Protein AF-A0A2X1PPK6-F1 (afdb_monomer_lite)

Foldseek 3Di:
DPDDPDDPVPCLVVAEDEAEDADPVVLVVVVVVCVVVFPWDVVFWDQCQVVPDPLRQGWTWTWTQDPPRRIHIYTYYYPLNVLCVVQRVVSVVVVCVVPPPPPPVVVVVVVVVVVVVVVVD

pLDDT: mean 78.46, std 2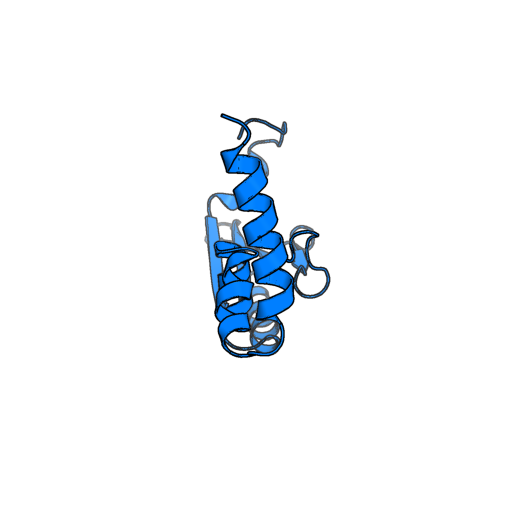0.63, range [40.03, 98.69]

Secondary structure (DSSP, 8-state):
--S----GGG-GGGSEEEEEESSHHHHHHHHHHHHHHS-EEEEEEEETTTS--TT----EEEEEE-TTS-EEEEEEEEHHHHHHHHHTHHHHHHHHTT-TTSHHHHHHHHHHHHHHHHH--

Sequence (121 aa):
MQKKHLEFSGLYDVRAVRIIVQKLQDCYTALGIVHTQFKHLPKEFDDYVANPKPNGYQSIHTVVLGKGDKPIEVQIRTQQMHDDAELGMAAHWKYKEGNTGSMSAYEEKIAWLRKFVSLAR

Organism: Haemophilus influenzae (NCBI:txid727)

Str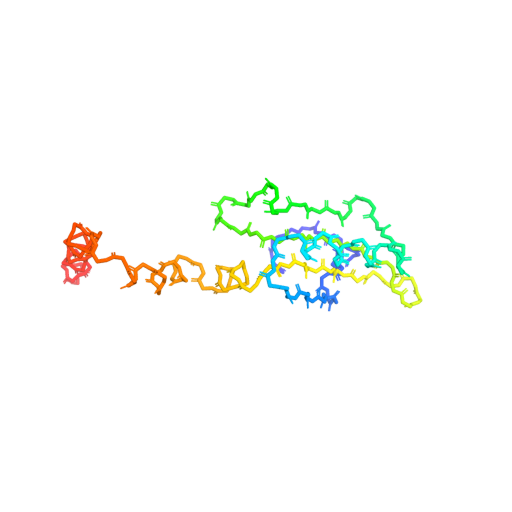ucture (mmCIF, N/CA/C/O backbone):
data_AF-A0A2X1PPK6-F1
#
_entry.id   AF-A0A2X1PPK6-F1
#
loop_
_atom_site.group_PDB
_atom_site.id
_atom_site.type_symbol
_atom_site.label_atom_id
_atom_site.label_alt_id
_atom_site.label_comp_id
_atom_site.label_asym_id
_atom_site.label_entity_id
_atom_site.label_seq_id
_atom_site.pdbx_PDB_ins_code
_atom_site.Cartn_x
_atom_site.Cartn_y
_atom_site.Cartn_z
_atom_site.occupancy
_atom_site.B_iso_or_equiv
_atom_site.auth_seq_id
_atom_site.auth_comp_id
_atom_site.auth_asym_id
_atom_site.auth_atom_id
_atom_site.pdbx_PDB_model_num
ATOM 1 N N . MET A 1 1 ? 0.604 19.863 -7.007 1.00 50.25 1 MET A N 1
ATOM 2 C CA . MET A 1 1 ? 1.076 20.528 -8.244 1.00 50.25 1 MET A CA 1
ATOM 3 C C . MET A 1 1 ? 1.718 21.913 -8.037 1.00 50.25 1 MET A C 1
ATOM 5 O O . MET A 1 1 ? 2.298 22.404 -8.987 1.00 50.25 1 MET A O 1
ATOM 9 N N . GLN A 1 2 ? 1.713 22.543 -6.845 1.00 43.47 2 GLN A N 1
ATOM 10 C CA . GLN A 1 2 ? 2.417 23.837 -6.647 1.00 43.47 2 GLN A CA 1
ATOM 11 C C . GLN A 1 2 ? 3.349 23.927 -5.426 1.00 43.47 2 GLN A C 1
ATOM 13 O O . GLN A 1 2 ? 3.855 24.997 -5.108 1.00 43.47 2 GLN A O 1
ATOM 18 N N . LYS A 1 3 ? 3.648 22.812 -4.754 1.00 41.44 3 LYS A N 1
ATOM 19 C CA . LYS A 1 3 ? 4.688 22.775 -3.716 1.00 41.44 3 LYS A CA 1
ATOM 20 C C . LYS A 1 3 ? 5.434 21.457 -3.774 1.00 41.44 3 LYS A C 1
ATOM 22 O O . LYS A 1 3 ? 4.989 20.480 -3.180 1.00 41.44 3 LYS A O 1
ATOM 27 N N . LYS A 1 4 ? 6.521 21.474 -4.541 1.00 40.03 4 LYS A N 1
ATOM 28 C CA . LYS A 1 4 ? 7.761 20.689 -4.441 1.00 40.03 4 LYS A CA 1
ATOM 29 C C . LYS A 1 4 ? 8.349 20.639 -5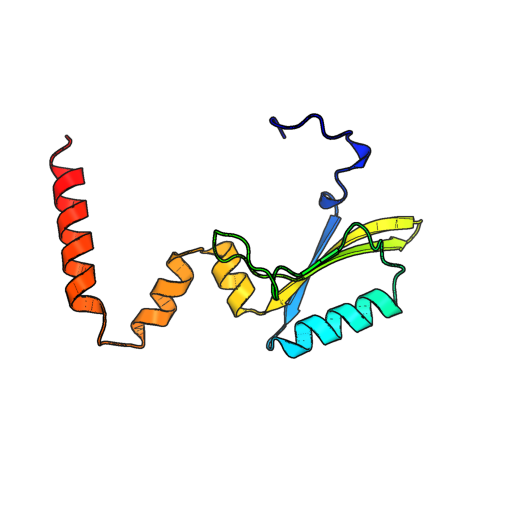.849 1.00 40.03 4 LYS A C 1
ATOM 31 O O . LYS A 1 4 ? 7.666 20.215 -6.775 1.00 40.03 4 LYS A O 1
ATOM 36 N N . HIS A 1 5 ? 9.583 21.114 -6.000 1.00 41.03 5 HIS A N 1
ATOM 37 C CA . HIS A 1 5 ? 10.442 20.801 -7.143 1.00 41.03 5 HIS A CA 1
ATOM 38 C C . HIS A 1 5 ? 10.741 19.293 -7.111 1.00 41.03 5 HIS A C 1
ATOM 40 O O . HIS A 1 5 ? 11.820 18.866 -6.718 1.00 41.03 5 HIS A O 1
ATOM 46 N N . LEU A 1 6 ? 9.730 18.479 -7.399 1.00 47.28 6 LEU A N 1
ATOM 47 C CA . LEU A 1 6 ? 9.909 17.083 -7.743 1.00 47.28 6 LEU A CA 1
ATOM 48 C C . LEU A 1 6 ? 10.064 17.081 -9.256 1.00 47.28 6 LEU A C 1
ATOM 50 O O . LEU A 1 6 ? 9.146 17.489 -9.970 1.00 47.28 6 LEU A O 1
ATOM 54 N N . GLU A 1 7 ? 11.256 16.701 -9.713 1.00 42.94 7 GLU A N 1
ATOM 55 C CA . GLU A 1 7 ? 11.524 16.332 -11.099 1.00 42.94 7 GLU A CA 1
ATOM 56 C C . GLU A 1 7 ? 10.317 15.548 -11.634 1.00 42.94 7 GLU A C 1
ATOM 58 O O . GLU A 1 7 ? 9.850 14.597 -11.002 1.00 42.94 7 GLU A O 1
ATOM 63 N N . PHE A 1 8 ? 9.774 15.970 -12.775 1.00 47.06 8 PHE A N 1
ATOM 64 C CA . PHE A 1 8 ? 8.546 15.414 -13.360 1.00 47.06 8 PHE A CA 1
ATOM 65 C C . PHE A 1 8 ? 8.645 13.891 -13.611 1.00 47.06 8 PHE A C 1
ATOM 67 O O . PHE A 1 8 ? 7.632 13.216 -13.781 1.00 47.06 8 PHE A O 1
ATOM 74 N N . SER A 1 9 ? 9.863 13.339 -13.578 1.00 48.91 9 SER A N 1
ATOM 75 C CA . SER A 1 9 ? 10.183 11.911 -13.620 1.00 48.91 9 SER A CA 1
ATOM 76 C C . SER A 1 9 ? 9.783 11.117 -12.368 1.00 48.91 9 SER A C 1
ATOM 78 O O . SER A 1 9 ? 9.828 9.893 -12.414 1.00 48.91 9 SER A O 1
ATOM 80 N N . GLY A 1 10 ? 9.412 11.775 -11.263 1.00 48.78 10 GLY A N 1
ATOM 81 C CA . GLY A 1 10 ? 8.985 11.143 -10.005 1.00 48.78 10 GLY A CA 1
ATOM 82 C C . GLY A 1 10 ? 7.468 11.054 -9.807 1.00 48.78 10 GLY A C 1
ATOM 83 O O . GLY A 1 10 ? 7.017 10.588 -8.767 1.00 48.78 10 GLY A O 1
ATOM 84 N N . LEU A 1 11 ? 6.662 11.507 -10.773 1.00 53.16 11 LEU A N 1
ATOM 85 C CA . LEU A 1 11 ? 5.203 11.353 -10.752 1.00 53.16 11 LEU A CA 1
ATOM 86 C C . LEU A 1 11 ? 4.815 10.011 -11.386 1.00 53.16 11 LEU A C 1
ATOM 88 O O . LEU A 1 11 ? 4.276 9.951 -12.492 1.00 53.16 11 LEU A O 1
ATOM 92 N N . TYR A 1 12 ? 5.101 8.916 -10.682 1.00 52.12 12 TYR A N 1
ATOM 93 C CA . TYR A 1 12 ? 4.560 7.598 -11.031 1.00 52.12 12 TYR A CA 1
ATOM 94 C C . TYR A 1 12 ? 3.024 7.540 -10.852 1.00 52.12 12 TYR A C 1
ATOM 96 O O . TYR A 1 12 ? 2.349 6.774 -11.540 1.00 52.12 12 TYR A O 1
ATOM 104 N N . ASP A 1 13 ? 2.464 8.444 -10.040 1.00 52.19 13 ASP A N 1
ATOM 105 C CA . ASP A 1 13 ? 1.044 8.543 -9.654 1.00 52.19 13 ASP A CA 1
ATOM 106 C C . ASP A 1 13 ? 0.054 8.827 -10.795 1.00 52.19 13 ASP A C 1
ATOM 108 O O . ASP A 1 13 ? -1.159 8.817 -10.584 1.00 52.19 13 ASP A O 1
ATOM 112 N N . VAL A 1 14 ? 0.507 9.075 -12.031 1.00 61.03 14 VAL A N 1
ATOM 113 C CA . VAL A 1 14 ? -0.428 9.216 -13.168 1.00 61.03 14 VAL A CA 1
ATOM 114 C C . VAL A 1 14 ? -1.155 7.887 -13.438 1.00 61.03 14 VAL A C 1
ATOM 116 O O . VAL A 1 14 ? -2.209 7.873 -14.078 1.00 61.03 14 VAL A O 1
ATOM 119 N N . ARG A 1 15 ? -0.614 6.756 -12.955 1.00 74.25 15 ARG A N 1
ATOM 120 C CA . ARG A 1 15 ? -1.207 5.420 -13.101 1.00 74.25 15 ARG A CA 1
ATOM 121 C C . ARG A 1 15 ? -1.137 4.641 -11.789 1.00 74.25 15 ARG A C 1
ATOM 123 O O . ARG A 1 15 ? -0.168 3.927 -11.541 1.00 74.25 15 ARG A O 1
ATOM 130 N N . ALA A 1 16 ? -2.210 4.735 -11.010 1.00 87.38 16 ALA A N 1
ATOM 131 C CA . ALA A 1 16 ? -2.416 3.927 -9.817 1.00 87.38 16 ALA A CA 1
ATOM 132 C C . ALA A 1 16 ? -3.549 2.911 -10.021 1.00 87.38 16 ALA A C 1
ATOM 134 O O . ALA A 1 16 ? -4.590 3.220 -10.607 1.00 87.38 16 ALA A O 1
ATOM 135 N N . VAL A 1 17 ? -3.356 1.700 -9.506 1.00 94.00 17 VAL A N 1
ATOM 136 C CA . VAL A 1 17 ? -4.379 0.657 -9.395 1.00 94.00 17 VAL A CA 1
ATOM 137 C C . VAL A 1 17 ? -4.669 0.428 -7.920 1.00 94.00 17 VAL A C 1
ATOM 139 O O . VAL A 1 17 ? -3.756 0.324 -7.104 1.00 94.00 17 VAL A O 1
ATOM 142 N N . ARG A 1 18 ? -5.950 0.321 -7.570 1.00 97.38 18 ARG A N 1
ATOM 143 C CA . ARG A 1 18 ? -6.379 0.048 -6.200 1.00 97.38 18 ARG A CA 1
ATOM 144 C C . ARG A 1 18 ? -7.006 -1.331 -6.095 1.00 97.38 18 ARG A C 1
ATOM 146 O O . ARG A 1 18 ? -7.936 -1.645 -6.830 1.00 97.38 18 ARG A O 1
ATOM 153 N N . ILE A 1 19 ? -6.521 -2.115 -5.143 1.00 98.31 19 ILE A N 1
ATOM 154 C CA . ILE A 1 19 ? -7.042 -3.429 -4.785 1.00 98.31 19 ILE A CA 1
ATOM 155 C C . ILE A 1 19 ? -7.730 -3.292 -3.427 1.00 98.31 19 ILE A C 1
ATOM 157 O O . ILE A 1 19 ? -7.088 -2.965 -2.427 1.00 98.31 19 ILE A O 1
ATOM 161 N N . ILE A 1 20 ? -9.042 -3.522 -3.403 1.00 98.12 20 ILE A N 1
ATOM 162 C CA . ILE A 1 20 ? -9.834 -3.538 -2.172 1.00 98.12 20 ILE A CA 1
ATOM 163 C C . ILE A 1 20 ? -10.147 -4.985 -1.819 1.00 98.12 20 ILE A C 1
ATOM 165 O O . ILE A 1 20 ? -10.680 -5.730 -2.640 1.00 98.12 20 ILE A O 1
ATOM 169 N N . VAL A 1 21 ? -9.807 -5.373 -0.595 1.00 98.50 21 VAL A N 1
ATOM 170 C CA . VAL A 1 21 ? -10.022 -6.724 -0.068 1.00 98.50 21 VAL A CA 1
ATOM 171 C C . VAL A 1 21 ? -10.875 -6.693 1.198 1.00 98.50 21 VAL A C 1
ATOM 173 O O . VAL A 1 21 ? -11.163 -5.630 1.748 1.00 98.50 21 VAL A O 1
ATOM 176 N N . GLN A 1 22 ? -11.289 -7.863 1.680 1.00 96.94 22 GLN A N 1
ATOM 177 C CA . GLN A 1 22 ? -12.145 -7.945 2.863 1.00 96.94 22 GLN A CA 1
ATOM 178 C C . GLN A 1 22 ? -11.345 -7.993 4.165 1.00 96.94 22 GLN A C 1
ATOM 180 O O . GLN A 1 22 ? -11.698 -7.315 5.129 1.00 96.94 22 GLN A O 1
ATOM 185 N N . LYS A 1 23 ? -10.260 -8.776 4.212 1.00 97.69 23 LYS A N 1
ATOM 186 C CA . LYS A 1 23 ? -9.478 -8.985 5.436 1.00 97.69 23 LYS A CA 1
ATOM 187 C C . LYS A 1 23 ? -8.057 -8.463 5.295 1.00 97.69 23 LYS A C 1
ATOM 189 O O . LYS A 1 23 ? -7.481 -8.452 4.216 1.00 97.69 23 LYS A O 1
ATOM 194 N N . LEU A 1 24 ? -7.461 -8.123 6.434 1.00 97.81 24 LEU A N 1
ATOM 195 C CA . LEU A 1 24 ? -6.075 -7.668 6.534 1.00 97.81 24 LEU A CA 1
ATOM 196 C C . LEU A 1 24 ? -5.072 -8.647 5.893 1.00 97.81 24 LEU A C 1
ATOM 198 O O . LEU A 1 24 ? -4.208 -8.244 5.124 1.00 97.81 24 LEU A O 1
ATOM 202 N N . GLN A 1 25 ? -5.212 -9.942 6.174 1.00 98.38 25 GLN A N 1
ATOM 203 C CA . GLN A 1 25 ? -4.369 -10.998 5.595 1.00 98.38 25 GLN A CA 1
ATOM 204 C C . GLN A 1 25 ? -4.443 -11.056 4.057 1.00 98.38 25 GLN A C 1
ATOM 206 O O . GLN A 1 25 ? -3.454 -11.375 3.391 1.00 98.38 25 GLN A O 1
ATOM 211 N N . ASP A 1 26 ? -5.586 -10.681 3.479 1.00 98.62 26 ASP A N 1
ATOM 212 C CA . ASP A 1 26 ? -5.775 -10.665 2.030 1.00 98.62 26 ASP A CA 1
ATOM 213 C C . ASP A 1 26 ? -4.998 -9.499 1.394 1.00 98.62 26 ASP A C 1
ATOM 215 O O . ASP A 1 26 ? -4.592 -9.606 0.238 1.00 98.62 26 ASP A O 1
ATOM 219 N N . CYS A 1 27 ? -4.706 -8.421 2.142 1.00 98.69 27 CYS A N 1
ATOM 220 C CA . CYS A 1 27 ? -3.860 -7.324 1.659 1.00 98.69 27 CYS A CA 1
ATOM 221 C C . CYS A 1 27 ? -2.444 -7.828 1.356 1.00 98.69 27 CYS A C 1
ATOM 223 O O . CYS A 1 27 ? -1.898 -7.575 0.283 1.00 98.69 27 CYS A O 1
ATOM 225 N N . TYR A 1 28 ? -1.864 -8.588 2.286 1.00 98.62 28 TYR A N 1
ATOM 226 C CA . TYR A 1 28 ? -0.525 -9.158 2.132 1.00 98.62 28 TYR A CA 1
ATOM 227 C C . TYR A 1 28 ? -0.500 -10.310 1.120 1.00 98.62 28 TYR A C 1
ATOM 229 O O . TYR A 1 28 ? 0.477 -10.472 0.391 1.00 98.62 28 TYR A O 1
ATOM 237 N N . THR A 1 29 ? -1.596 -11.064 1.005 1.00 98.62 29 THR A N 1
ATOM 238 C CA . THR A 1 29 ? -1.751 -12.075 -0.052 1.00 98.62 29 THR A CA 1
ATOM 239 C C . THR A 1 29 ? -1.757 -11.422 -1.437 1.00 98.62 29 THR A C 1
ATOM 241 O O . THR A 1 29 ? -1.017 -11.844 -2.324 1.00 98.62 29 THR A O 1
ATOM 244 N N . ALA A 1 30 ? -2.536 -10.351 -1.620 1.00 98.56 30 ALA A N 1
ATOM 245 C CA . ALA A 1 30 ? -2.562 -9.589 -2.865 1.00 98.56 30 ALA A CA 1
ATOM 246 C C . ALA A 1 30 ? -1.194 -8.965 -3.182 1.00 98.56 30 ALA A C 1
ATOM 248 O O . ALA A 1 30 ? -0.752 -9.044 -4.327 1.00 98.56 30 ALA A O 1
ATOM 249 N N . LEU A 1 31 ? -0.493 -8.420 -2.180 1.00 98.50 31 LEU A N 1
ATOM 250 C CA . LEU A 1 31 ? 0.881 -7.929 -2.333 1.00 98.50 31 LEU A CA 1
ATOM 251 C C . LEU A 1 31 ? 1.809 -9.022 -2.883 1.00 98.50 31 LEU A C 1
ATOM 253 O O . LEU A 1 31 ? 2.507 -8.793 -3.870 1.00 98.50 31 LEU A O 1
ATOM 257 N N . GLY A 1 32 ? 1.775 -10.221 -2.290 1.00 98.31 32 GLY A N 1
ATOM 258 C CA . GLY A 1 32 ? 2.575 -11.359 -2.744 1.00 98.31 32 GLY A CA 1
ATOM 259 C C . GLY A 1 32 ? 2.272 -11.754 -4.191 1.00 98.31 32 GLY A C 1
ATOM 260 O O . GLY A 1 32 ? 3.194 -11.966 -4.979 1.00 98.31 32 GLY A O 1
ATOM 261 N N . ILE A 1 33 ? 0.992 -11.782 -4.578 1.00 98.38 33 ILE A N 1
ATOM 262 C CA . ILE A 1 33 ? 0.576 -12.060 -5.963 1.00 98.38 33 ILE A CA 1
ATOM 263 C C . ILE A 1 33 ? 1.128 -10.994 -6.918 1.00 98.38 33 ILE A C 1
ATOM 265 O O . ILE A 1 33 ? 1.722 -11.337 -7.941 1.00 98.38 33 ILE A O 1
ATOM 269 N N . VAL A 1 34 ? 0.979 -9.711 -6.577 1.00 97.62 34 VAL A N 1
ATOM 270 C CA . VAL A 1 34 ? 1.466 -8.587 -7.391 1.00 97.62 34 VAL A CA 1
ATOM 271 C C . VAL A 1 34 ? 2.983 -8.664 -7.580 1.00 97.62 34 VAL A C 1
ATOM 273 O O . VAL A 1 34 ? 3.458 -8.582 -8.710 1.00 97.62 34 VAL A O 1
ATOM 276 N N . HIS A 1 35 ? 3.745 -8.887 -6.507 1.00 97.50 35 HIS A N 1
ATOM 277 C CA . HIS A 1 35 ? 5.211 -8.984 -6.560 1.00 97.50 35 HIS A CA 1
ATOM 278 C C . HIS A 1 35 ? 5.724 -10.253 -7.250 1.00 97.50 35 HIS A C 1
ATOM 280 O O . HIS A 1 35 ? 6.856 -10.269 -7.725 1.00 97.50 35 HIS A O 1
ATOM 286 N N . THR A 1 36 ? 4.905 -11.305 -7.330 1.00 97.69 36 THR A N 1
ATOM 287 C CA . THR A 1 36 ? 5.231 -12.522 -8.093 1.00 97.69 36 THR A CA 1
ATOM 288 C C . THR A 1 36 ? 5.048 -12.303 -9.595 1.00 97.69 36 THR A C 1
ATOM 290 O O . THR A 1 36 ? 5.820 -12.821 -10.398 1.00 97.69 36 THR A O 1
ATOM 293 N N . GLN A 1 37 ? 4.025 -11.541 -9.990 1.00 96.00 37 GLN A N 1
ATOM 294 C CA . GLN A 1 37 ? 3.711 -11.295 -11.400 1.00 96.00 37 GLN A CA 1
ATOM 295 C C . GLN A 1 37 ? 4.520 -10.147 -12.007 1.00 96.00 37 GLN A C 1
ATOM 297 O O . GLN A 1 37 ? 4.808 -10.163 -13.204 1.00 96.00 37 GLN A O 1
ATOM 302 N N . PHE A 1 38 ? 4.887 -9.154 -11.196 1.00 95.44 38 PHE A N 1
ATOM 303 C CA . PHE A 1 38 ? 5.566 -7.950 -11.652 1.00 95.44 38 PHE A CA 1
ATOM 304 C C . PHE A 1 38 ? 6.797 -7.661 -10.802 1.00 95.44 38 PHE A C 1
ATOM 306 O O . PHE A 1 38 ? 6.778 -7.764 -9.576 1.00 95.44 38 PHE A O 1
ATOM 313 N N . LYS A 1 39 ? 7.871 -7.217 -11.458 1.00 95.50 39 LYS A N 1
ATOM 314 C CA . LYS A 1 39 ? 9.072 -6.750 -10.766 1.00 95.50 39 LYS A CA 1
ATOM 315 C C . LYS A 1 39 ? 8.742 -5.471 -9.993 1.00 95.50 39 LYS A C 1
ATOM 317 O O . LYS A 1 39 ? 8.425 -4.450 -10.604 1.00 95.50 39 LYS A O 1
ATOM 322 N N . HIS A 1 40 ? 8.833 -5.524 -8.668 1.00 95.12 40 HIS A N 1
ATOM 323 C CA . HIS A 1 40 ? 8.632 -4.358 -7.810 1.00 95.12 40 HIS A CA 1
ATOM 324 C C . HIS A 1 40 ? 9.901 -3.503 -7.699 1.00 95.12 40 HIS A C 1
ATOM 326 O O . HIS A 1 40 ? 11.017 -3.981 -7.927 1.00 95.12 40 HIS A O 1
ATOM 332 N N . LEU A 1 41 ? 9.722 -2.231 -7.346 1.00 93.81 41 LEU A N 1
ATOM 333 C CA . LEU A 1 41 ? 10.797 -1.297 -7.027 1.00 93.81 41 LEU A CA 1
ATOM 334 C C . LEU A 1 41 ? 10.931 -1.198 -5.496 1.00 93.81 41 LEU A C 1
ATOM 336 O O . LEU A 1 41 ? 10.090 -0.565 -4.867 1.00 93.81 41 LEU A O 1
ATOM 340 N N . PRO A 1 42 ? 11.974 -1.780 -4.865 1.00 89.69 42 PRO A N 1
ATOM 341 C CA . PRO A 1 42 ? 12.060 -1.862 -3.400 1.00 89.69 42 PRO A CA 1
ATOM 342 C C . PRO A 1 42 ? 12.075 -0.513 -2.672 1.00 89.69 42 PRO A C 1
ATOM 344 O O . PRO A 1 42 ? 11.662 -0.432 -1.523 1.00 89.69 42 PRO A O 1
ATOM 347 N N . LYS A 1 43 ? 12.567 0.544 -3.331 1.00 91.38 43 LYS A N 1
ATOM 348 C CA . LYS A 1 43 ? 12.596 1.906 -2.772 1.00 91.38 43 LYS A CA 1
ATOM 349 C C . LYS A 1 43 ? 11.221 2.581 -2.753 1.00 91.38 43 LYS A C 1
ATOM 351 O O . LYS A 1 43 ? 11.070 3.590 -2.083 1.00 91.38 43 LYS A O 1
ATOM 356 N N . GLU A 1 44 ? 10.260 2.023 -3.481 1.00 93.38 44 GLU A N 1
ATOM 357 C CA . GLU A 1 44 ? 8.909 2.548 -3.671 1.00 93.38 44 GLU A CA 1
ATOM 358 C C . GLU A 1 44 ? 7.900 1.578 -3.031 1.00 93.38 44 GLU A C 1
ATOM 360 O O . GLU A 1 44 ? 6.992 1.054 -3.685 1.00 93.38 44 GLU A O 1
ATOM 365 N N . PHE A 1 45 ? 8.133 1.252 -1.758 1.00 96.06 45 PHE A N 1
ATOM 366 C CA . PHE A 1 45 ? 7.275 0.394 -0.948 1.00 96.06 45 PHE A CA 1
ATOM 367 C C . PHE A 1 45 ? 7.034 1.045 0.411 1.00 96.06 45 PHE A C 1
ATOM 369 O O . PHE A 1 45 ? 7.983 1.286 1.154 1.00 96.06 45 PHE A O 1
ATOM 376 N N . ASP A 1 46 ? 5.763 1.253 0.744 1.00 96.69 46 ASP A N 1
ATOM 377 C CA . ASP A 1 46 ? 5.336 1.744 2.048 1.00 96.69 46 ASP A CA 1
ATOM 378 C C . ASP A 1 46 ? 4.249 0.832 2.627 1.00 96.69 46 ASP A C 1
ATOM 380 O O . ASP A 1 46 ? 3.203 0.596 2.013 1.00 96.69 46 ASP A O 1
ATOM 384 N N . ASP A 1 47 ? 4.462 0.366 3.857 1.00 98.12 47 ASP A N 1
ATOM 385 C CA . ASP A 1 47 ? 3.454 -0.356 4.632 1.00 98.12 47 ASP A CA 1
ATOM 386 C C . ASP A 1 47 ? 2.807 0.581 5.665 1.00 98.12 47 ASP A C 1
ATOM 388 O O . ASP A 1 47 ? 3.206 0.635 6.836 1.00 98.12 47 ASP A O 1
ATOM 392 N N . TYR A 1 48 ? 1.782 1.323 5.229 1.00 97.75 48 TYR A N 1
ATOM 393 C CA . TYR A 1 48 ? 0.975 2.158 6.127 1.00 97.75 48 TYR A CA 1
ATOM 394 C C . TYR A 1 48 ? -0.069 1.357 6.910 1.00 97.75 48 TYR A C 1
ATOM 396 O O . TYR A 1 48 ? -0.796 1.919 7.725 1.00 97.75 48 TYR A O 1
ATOM 404 N N . VAL A 1 49 ? -0.187 0.052 6.671 1.00 96.62 49 VAL A N 1
ATOM 405 C CA . VAL A 1 49 ? -1.006 -0.814 7.517 1.00 96.62 49 VAL A CA 1
ATOM 406 C C . VAL A 1 49 ? -0.272 -1.076 8.830 1.00 96.62 49 VAL A C 1
ATOM 408 O O . VAL A 1 49 ? -0.871 -0.916 9.893 1.00 96.62 49 VAL A O 1
ATOM 411 N N . ALA A 1 50 ? 1.026 -1.384 8.754 1.00 96.94 50 ALA A N 1
ATOM 412 C CA . ALA A 1 50 ? 1.908 -1.536 9.908 1.00 96.94 50 ALA A CA 1
ATOM 413 C C . ALA A 1 50 ? 2.277 -0.191 10.557 1.00 96.94 50 ALA A C 1
ATOM 415 O O . ALA A 1 50 ? 2.338 -0.099 11.781 1.00 96.94 50 ALA A O 1
ATOM 416 N N . ASN A 1 51 ? 2.489 0.856 9.749 1.00 96.00 51 ASN A N 1
ATOM 417 C CA . ASN A 1 51 ? 2.847 2.197 10.222 1.00 96.00 51 ASN A CA 1
ATOM 418 C C . ASN A 1 51 ? 1.853 3.251 9.701 1.00 96.00 51 ASN A C 1
ATOM 420 O O . ASN A 1 51 ? 2.162 3.964 8.740 1.00 96.00 51 ASN A O 1
ATOM 424 N N . PRO A 1 52 ? 0.652 3.362 10.302 1.00 94.06 52 PRO A N 1
ATOM 425 C CA . PRO A 1 52 ? -0.366 4.307 9.855 1.00 94.06 52 PRO A CA 1
ATOM 426 C C . PRO A 1 52 ? 0.135 5.750 9.837 1.00 94.06 52 PRO A C 1
ATOM 428 O O . PRO A 1 52 ? 0.912 6.177 10.695 1.00 94.06 52 PRO A O 1
ATOM 431 N N . LYS A 1 53 ? -0.357 6.542 8.879 1.00 91.69 53 LYS A N 1
ATOM 432 C CA . LYS A 1 53 ? -0.070 7.984 8.863 1.00 91.69 53 LYS A CA 1
ATOM 433 C C . LYS A 1 53 ? -0.754 8.678 10.053 1.00 91.69 53 LYS A C 1
ATOM 435 O O . LYS A 1 53 ? -1.752 8.170 10.563 1.00 91.69 53 LYS A O 1
ATOM 440 N N . PRO A 1 54 ? -0.309 9.886 10.455 1.00 87.50 54 PRO A N 1
ATOM 441 C CA . PRO A 1 54 ? -0.894 10.607 11.594 1.00 87.50 54 PRO A CA 1
ATOM 442 C C . PRO A 1 54 ? -2.404 10.871 11.494 1.00 87.50 54 PRO A C 1
ATOM 444 O O . PRO A 1 54 ? -3.069 11.037 12.509 1.00 87.50 54 PRO A O 1
ATOM 447 N N . ASN A 1 55 ? -2.955 10.911 10.279 1.00 83.94 55 ASN A N 1
ATOM 448 C CA . ASN A 1 55 ? -4.389 11.067 10.033 1.00 83.94 55 ASN A CA 1
ATOM 449 C C . ASN A 1 55 ? -5.179 9.743 10.097 1.00 83.94 55 ASN A C 1
ATOM 451 O O . ASN A 1 55 ? -6.349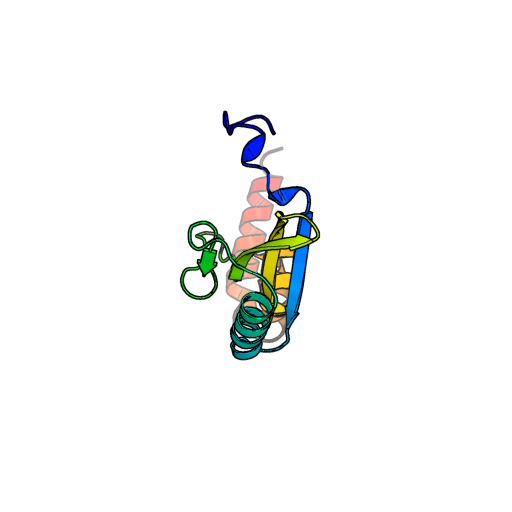 9.734 9.730 1.00 83.94 55 ASN A O 1
ATOM 455 N N . GLY A 1 56 ? -4.549 8.637 10.504 1.00 86.69 56 GLY A N 1
ATOM 456 C CA . GLY A 1 56 ? -5.157 7.306 10.558 1.00 86.69 56 GLY A CA 1
ATOM 457 C C . GLY A 1 56 ? -5.195 6.569 9.218 1.00 86.69 56 GLY A C 1
ATOM 458 O O . GLY A 1 56 ? -5.762 5.486 9.144 1.00 86.69 56 GLY A O 1
ATOM 459 N N . TYR A 1 57 ? -4.601 7.120 8.154 1.00 93.88 57 TYR A N 1
ATOM 460 C CA . TYR A 1 57 ? -4.595 6.466 6.847 1.00 93.88 57 TYR A CA 1
ATOM 461 C C . TYR A 1 57 ? -3.818 5.146 6.877 1.00 93.88 57 TYR A C 1
ATOM 463 O O . TYR A 1 57 ? -2.651 5.120 7.283 1.00 93.88 57 TYR A O 1
ATOM 471 N N . GLN A 1 58 ? -4.452 4.093 6.356 1.00 97.25 58 GLN A N 1
ATOM 472 C CA . GLN A 1 58 ? -3.887 2.753 6.223 1.00 97.25 58 GLN A CA 1
ATOM 473 C C . GLN A 1 58 ? -4.058 2.227 4.793 1.00 97.25 58 GLN A C 1
ATOM 475 O O . GLN A 1 58 ? -5.138 2.300 4.204 1.00 97.25 58 GLN A O 1
ATOM 480 N N . SER A 1 59 ? -2.970 1.706 4.229 1.00 98.12 59 SER A N 1
ATOM 481 C CA . SER A 1 59 ? -2.898 1.028 2.929 1.00 98.12 59 SER A CA 1
ATOM 482 C C . SER A 1 59 ? -1.479 0.485 2.748 1.00 98.12 59 SER A C 1
ATOM 484 O O . SER A 1 59 ? -0.530 1.070 3.259 1.00 98.12 59 SER A O 1
ATOM 486 N N . ILE A 1 60 ? -1.307 -0.581 1.977 1.00 98.50 60 ILE A N 1
ATOM 487 C CA . ILE A 1 60 ? 0.001 -0.958 1.429 1.00 98.50 60 ILE A CA 1
ATOM 488 C C . ILE A 1 60 ? 0.163 -0.235 0.096 1.00 98.50 60 ILE A C 1
ATOM 490 O O . ILE A 1 60 ? -0.773 -0.238 -0.708 1.00 98.50 60 ILE A O 1
ATOM 494 N N . HIS A 1 61 ? 1.301 0.417 -0.118 1.00 97.69 61 HIS A N 1
ATOM 495 C CA . HIS A 1 61 ? 1.656 1.102 -1.362 1.00 97.69 61 HIS A CA 1
ATOM 496 C C . HIS A 1 61 ? 2.898 0.434 -1.939 1.00 97.69 61 HIS A C 1
ATOM 498 O O . HIS A 1 61 ? 3.877 0.209 -1.231 1.00 97.69 61 HIS A O 1
ATOM 504 N N . THR A 1 62 ? 2.866 0.089 -3.222 1.00 97.06 62 THR A N 1
ATOM 505 C CA . THR A 1 62 ? 4.031 -0.468 -3.912 1.00 97.06 62 THR A CA 1
ATOM 506 C C . THR A 1 62 ? 4.050 -0.056 -5.374 1.00 97.06 62 THR A C 1
ATOM 508 O O . THR A 1 62 ? 3.005 -0.034 -6.018 1.00 97.06 62 THR A O 1
ATOM 511 N N . VAL A 1 63 ? 5.227 0.235 -5.924 1.00 96.19 63 VAL A N 1
ATOM 512 C CA . VAL A 1 63 ? 5.388 0.465 -7.366 1.00 96.19 63 VAL A CA 1
ATOM 513 C C . VAL A 1 63 ? 5.969 -0.774 -8.040 1.00 96.19 63 VAL A C 1
ATOM 515 O O . VAL A 1 63 ? 6.985 -1.328 -7.610 1.00 96.19 63 VAL A O 1
ATOM 518 N N . VAL A 1 64 ? 5.334 -1.192 -9.134 1.00 95.50 64 VAL A N 1
ATOM 519 C CA . VAL A 1 64 ? 5.772 -2.312 -9.975 1.00 95.50 64 VAL A CA 1
ATOM 520 C C . VAL A 1 64 ? 5.987 -1.887 -11.422 1.00 95.50 64 VAL A C 1
ATOM 522 O O . VAL A 1 64 ? 5.398 -0.917 -11.898 1.00 95.50 64 VAL A O 1
ATOM 525 N N . LEU A 1 65 ? 6.828 -2.625 -12.144 1.00 93.56 65 LEU A N 1
ATOM 526 C CA . LEU A 1 65 ? 7.043 -2.433 -13.575 1.00 93.56 65 LEU A CA 1
ATOM 527 C C . LEU A 1 65 ? 6.012 -3.239 -14.371 1.00 93.56 65 LEU A C 1
ATOM 529 O O . LEU A 1 65 ? 6.030 -4.470 -14.378 1.00 93.56 65 LEU A O 1
ATOM 533 N N . GLY A 1 66 ? 5.105 -2.526 -15.036 1.00 88.25 66 GLY A N 1
ATOM 534 C CA . GLY A 1 66 ? 4.134 -3.095 -15.963 1.00 88.25 66 GLY A CA 1
ATOM 535 C C . GLY A 1 66 ? 4.699 -3.279 -17.374 1.00 88.25 66 GLY A C 1
ATOM 536 O O . GLY A 1 66 ? 5.906 -3.262 -17.615 1.00 88.25 66 GLY A O 1
ATOM 537 N N . LYS A 1 67 ? 3.805 -3.423 -18.360 1.00 86.31 67 LYS A N 1
ATOM 538 C CA . LYS A 1 67 ? 4.195 -3.615 -19.765 1.00 86.31 67 LYS A CA 1
ATOM 539 C C . LYS A 1 67 ? 5.021 -2.432 -20.292 1.00 86.31 67 LYS A C 1
ATOM 541 O O . LYS A 1 67 ? 4.587 -1.281 -20.217 1.00 86.31 67 LYS A O 1
ATOM 546 N N . GLY A 1 68 ? 6.162 -2.743 -20.910 1.00 86.62 68 GLY A N 1
ATOM 547 C CA . GLY A 1 68 ? 7.084 -1.751 -21.470 1.00 86.62 68 GLY A CA 1
ATOM 548 C C . GLY A 1 68 ? 7.843 -0.961 -20.403 1.00 86.62 68 GLY A C 1
ATOM 549 O O . GLY A 1 68 ? 8.059 0.231 -20.601 1.00 86.62 68 GLY A O 1
ATOM 550 N N . ASP A 1 69 ? 8.146 -1.604 -19.268 1.00 86.19 69 ASP A N 1
ATOM 551 C CA . ASP A 1 69 ? 8.877 -1.046 -18.119 1.00 86.19 69 ASP A CA 1
ATOM 552 C C . ASP A 1 69 ? 8.269 0.244 -17.563 1.00 86.19 69 ASP A C 1
ATOM 554 O O . ASP A 1 69 ? 8.944 1.089 -16.974 1.00 86.19 69 ASP A O 1
ATOM 558 N N . LYS A 1 70 ? 6.955 0.402 -17.746 1.00 88.19 70 LYS A N 1
ATOM 559 C CA . LYS A 1 70 ? 6.238 1.560 -17.231 1.00 88.19 70 LYS A CA 1
ATOM 560 C C . LYS A 1 70 ? 5.890 1.312 -15.763 1.00 88.19 70 LYS A C 1
ATOM 562 O O . LYS A 1 70 ? 5.233 0.308 -15.480 1.00 88.19 70 LYS A O 1
ATOM 567 N N . PRO A 1 71 ? 6.286 2.209 -14.852 1.00 91.12 71 PRO A N 1
ATOM 568 C CA . PRO A 1 71 ? 5.936 2.107 -13.444 1.00 91.12 71 PRO A CA 1
ATOM 569 C C . PRO A 1 71 ? 4.424 2.263 -13.258 1.00 91.12 71 PRO A C 1
ATOM 571 O O . PRO A 1 71 ? 3.782 3.084 -13.922 1.00 91.12 71 PRO A O 1
ATOM 574 N N . ILE A 1 72 ? 3.872 1.435 -12.376 1.00 93.25 72 ILE A N 1
ATOM 575 C CA . ILE A 1 72 ? 2.472 1.435 -11.961 1.00 93.25 72 ILE A CA 1
ATOM 576 C C . ILE A 1 72 ? 2.455 1.369 -10.441 1.00 93.25 72 ILE A C 1
ATOM 578 O O . ILE A 1 72 ? 3.044 0.463 -9.850 1.00 93.25 72 ILE A O 1
ATOM 582 N N . GLU A 1 73 ? 1.766 2.315 -9.818 1.00 95.31 73 GLU A N 1
ATOM 583 C CA . GLU A 1 73 ? 1.521 2.287 -8.382 1.00 95.31 73 GLU A CA 1
ATOM 584 C C . GLU A 1 73 ? 0.357 1.334 -8.074 1.00 95.31 73 GLU A C 1
ATOM 586 O O . GLU A 1 73 ? -0.673 1.338 -8.751 1.00 95.31 73 GLU A O 1
ATOM 591 N N . VAL A 1 74 ? 0.507 0.510 -7.044 1.00 96.88 74 VAL A N 1
ATOM 592 C CA . VAL A 1 74 ? -0.524 -0.394 -6.543 1.00 96.88 74 VAL A CA 1
ATOM 593 C C . VAL A 1 74 ? -0.804 -0.065 -5.083 1.00 96.88 74 VAL A C 1
ATOM 595 O O . VAL A 1 74 ? 0.086 -0.117 -4.234 1.00 96.88 74 VAL A O 1
ATOM 598 N N . GLN A 1 75 ? -2.066 0.236 -4.793 1.00 98.19 75 GLN A N 1
ATOM 599 C CA . GLN A 1 75 ? -2.571 0.507 -3.451 1.00 98.19 75 GLN A CA 1
ATOM 600 C C . GLN A 1 75 ? -3.464 -0.647 -3.008 1.00 98.19 75 GLN A C 1
ATOM 602 O O . GLN A 1 75 ? -4.452 -0.952 -3.674 1.00 98.19 75 GLN A O 1
ATOM 607 N N . ILE A 1 76 ? -3.149 -1.277 -1.882 1.00 98.62 76 ILE A N 1
ATOM 608 C CA . ILE A 1 76 ? -3.882 -2.437 -1.369 1.00 98.62 76 ILE A CA 1
ATOM 609 C C . ILE A 1 76 ? -4.405 -2.118 0.025 1.00 98.62 76 ILE A C 1
ATOM 611 O O . ILE A 1 76 ? -3.628 -1.777 0.918 1.00 98.62 76 ILE A O 1
ATOM 615 N N . ARG A 1 77 ? -5.718 -2.222 0.227 1.00 98.56 77 ARG A N 1
ATOM 616 C CA . ARG A 1 77 ? -6.354 -1.922 1.517 1.00 98.56 77 ARG A CA 1
ATOM 617 C C . ARG A 1 77 ? -7.661 -2.681 1.697 1.00 98.56 77 ARG A C 1
ATOM 619 O O . ARG A 1 77 ? -8.232 -3.179 0.729 1.00 98.56 77 ARG A O 1
ATOM 626 N N . THR A 1 78 ? -8.142 -2.775 2.933 1.00 98.50 78 THR A N 1
ATOM 627 C CA . THR A 1 78 ? -9.463 -3.362 3.193 1.00 98.50 78 THR A CA 1
ATOM 628 C C . THR A 1 78 ? -10.585 -2.390 2.818 1.00 98.50 78 THR A C 1
ATOM 630 O O . THR A 1 78 ? -10.335 -1.195 2.641 1.00 98.50 78 THR A O 1
ATOM 633 N N . GLN A 1 79 ? -11.829 -2.873 2.735 1.00 96.94 79 GLN A N 1
ATOM 634 C CA . GLN A 1 79 ? -12.993 -1.993 2.566 1.00 96.94 79 GLN A CA 1
ATOM 635 C C . GLN A 1 79 ? -13.087 -0.953 3.694 1.00 96.94 79 GLN A C 1
ATOM 637 O O . GLN A 1 79 ? -13.240 0.229 3.413 1.00 96.94 79 GLN A O 1
ATOM 642 N N . GLN A 1 80 ? -12.884 -1.361 4.950 1.00 94.06 80 GLN A N 1
ATOM 643 C CA . GLN A 1 80 ? -12.887 -0.437 6.090 1.00 94.06 80 GLN A CA 1
ATOM 644 C C . GLN A 1 80 ? -11.818 0.657 5.940 1.00 94.06 80 GLN A C 1
ATOM 646 O O . GLN A 1 80 ? -12.121 1.840 6.044 1.00 94.06 80 GLN A O 1
ATOM 651 N N . MET A 1 81 ? -10.580 0.274 5.608 1.00 96.12 81 MET A N 1
ATOM 652 C CA . MET A 1 81 ? -9.494 1.231 5.365 1.00 96.12 81 MET A CA 1
ATOM 653 C C . MET A 1 81 ? -9.789 2.155 4.175 1.00 96.12 81 MET A C 1
ATOM 655 O O . MET A 1 81 ? -9.324 3.294 4.140 1.00 96.12 81 MET A O 1
ATOM 659 N N . HIS A 1 82 ? -10.523 1.669 3.168 1.00 95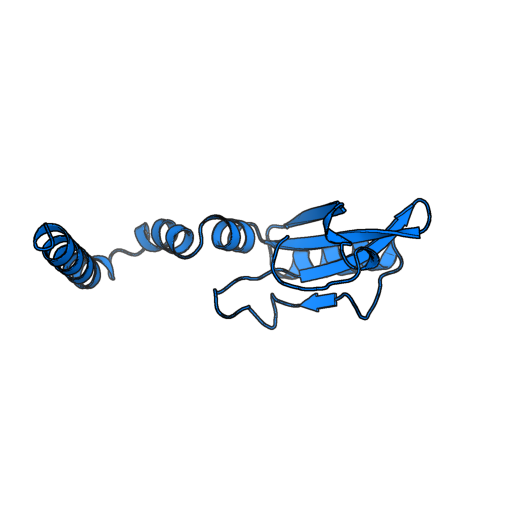.94 82 HIS A N 1
ATOM 660 C CA . HIS A 1 82 ? -10.973 2.502 2.062 1.00 95.94 82 HIS A CA 1
ATOM 661 C C . HIS A 1 82 ? -11.981 3.546 2.533 1.00 95.94 82 HIS A C 1
ATOM 663 O O . HIS A 1 82 ? -11.773 4.722 2.243 1.00 95.94 82 HIS A O 1
ATOM 669 N N . ASP A 1 83 ? -13.008 3.138 3.274 1.00 90.31 83 ASP A N 1
ATOM 670 C CA . ASP A 1 83 ? -14.045 4.035 3.785 1.00 90.31 83 ASP A CA 1
ATOM 671 C C . ASP A 1 83 ? -13.434 5.111 4.699 1.00 90.31 83 ASP A C 1
ATOM 673 O O . ASP A 1 83 ? -13.722 6.300 4.537 1.00 90.31 83 ASP A O 1
ATOM 677 N N . ASP A 1 84 ? -12.511 4.719 5.583 1.00 88.75 84 ASP A N 1
ATOM 678 C CA . ASP A 1 84 ? -11.775 5.635 6.463 1.00 88.75 84 ASP A CA 1
ATOM 679 C C . ASP A 1 84 ? -10.906 6.622 5.670 1.00 88.75 84 ASP A C 1
ATOM 681 O O . ASP A 1 84 ? -10.817 7.802 6.013 1.00 88.75 84 ASP A O 1
ATOM 685 N N . ALA A 1 85 ? -10.289 6.176 4.573 1.00 90.25 85 ALA A N 1
ATOM 686 C CA . ALA A 1 85 ? -9.467 7.039 3.732 1.00 90.25 85 ALA A CA 1
ATOM 687 C C . ALA A 1 85 ? -10.276 8.046 2.895 1.00 90.25 85 ALA A C 1
ATOM 689 O O . ALA A 1 85 ? -9.757 9.125 2.612 1.00 90.25 85 ALA A O 1
ATOM 690 N N . GLU A 1 86 ? -11.505 7.713 2.485 1.00 85.44 86 GLU A N 1
ATOM 691 C CA . GLU A 1 86 ? -12.360 8.617 1.695 1.00 85.44 86 GLU A CA 1
ATOM 692 C C . GLU A 1 86 ? -13.161 9.583 2.580 1.00 85.44 86 GLU A C 1
ATOM 694 O O . GLU A 1 86 ? -13.364 10.740 2.215 1.00 85.44 86 GLU A O 1
ATOM 699 N N . LEU A 1 87 ? -13.622 9.123 3.747 1.00 77.25 87 LEU A N 1
ATOM 700 C CA . LEU A 1 87 ? -14.530 9.881 4.617 1.00 77.25 87 LEU A CA 1
ATOM 701 C C . LEU A 1 87 ? -13.832 10.477 5.851 1.00 77.25 87 LEU A C 1
ATOM 703 O O . LEU A 1 87 ? -14.405 11.327 6.539 1.00 77.25 87 LEU A O 1
ATOM 707 N N . GLY A 1 88 ? -12.607 10.047 6.164 1.00 69.12 88 GLY A N 1
ATOM 708 C CA . GLY A 1 88 ? -11.863 10.492 7.341 1.00 69.12 88 GLY A CA 1
ATOM 709 C C . GLY A 1 88 ? -12.613 10.202 8.646 1.00 69.12 88 GLY A C 1
ATOM 710 O O . GLY A 1 88 ? -13.260 9.168 8.802 1.00 69.12 88 GLY A O 1
ATOM 711 N N . MET A 1 89 ? -12.594 11.153 9.591 1.00 56.91 89 MET A N 1
ATOM 712 C CA . MET A 1 89 ? -13.297 11.019 10.881 1.00 56.91 89 MET A CA 1
ATOM 713 C C . MET A 1 89 ? -14.810 10.757 10.749 1.00 56.91 89 MET A C 1
ATOM 715 O O . MET A 1 89 ? -15.421 10.281 11.706 1.00 56.91 89 MET A O 1
ATOM 719 N N . ALA A 1 90 ? -15.419 11.041 9.591 1.00 55.75 90 ALA A N 1
ATOM 720 C CA . ALA A 1 90 ? -16.838 10.797 9.365 1.00 55.75 90 ALA A CA 1
ATOM 721 C C . ALA A 1 90 ? -17.189 9.314 9.142 1.00 55.75 90 ALA A C 1
ATOM 723 O O . ALA A 1 90 ? -18.301 8.913 9.486 1.00 55.75 90 ALA A O 1
ATOM 724 N N . ALA A 1 91 ? -16.260 8.476 8.659 1.00 55.28 91 ALA A N 1
ATOM 725 C CA . ALA A 1 91 ? -16.473 7.022 8.591 1.00 55.28 91 ALA A CA 1
ATOM 726 C C . ALA A 1 91 ? -16.641 6.414 9.993 1.00 55.28 91 ALA A C 1
ATOM 728 O O . ALA A 1 91 ? -17.559 5.628 10.238 1.00 55.28 91 ALA A O 1
ATOM 729 N N . HIS A 1 92 ? -15.827 6.870 10.950 1.00 52.97 92 HIS A N 1
ATOM 730 C CA . HIS A 1 92 ? -15.941 6.468 12.352 1.00 52.97 92 HIS A CA 1
ATOM 731 C C . HIS A 1 92 ? -17.268 6.893 13.007 1.00 52.97 92 HIS A C 1
ATOM 733 O O . HIS A 1 92 ? -17.678 6.259 13.982 1.00 52.97 92 HIS A O 1
ATOM 739 N N . TRP A 1 93 ? -17.958 7.926 12.501 1.00 48.94 93 TRP A N 1
ATOM 740 C CA . TRP A 1 93 ? -19.271 8.333 13.020 1.00 48.94 93 TRP A CA 1
ATOM 741 C C . TRP A 1 93 ? -20.376 7.333 12.671 1.00 48.94 93 TRP A C 1
ATOM 743 O O . TRP A 1 93 ? -21.098 6.929 13.580 1.00 48.94 93 TRP A O 1
ATOM 753 N N . LYS A 1 94 ? -20.449 6.842 11.423 1.00 51.00 94 LYS A N 1
ATOM 754 C CA . LYS A 1 94 ? -21.426 5.801 11.037 1.00 51.00 94 LYS A CA 1
ATOM 755 C C . LYS A 1 94 ? -21.244 4.497 11.818 1.00 51.00 94 LYS A C 1
ATOM 757 O O . LYS A 1 94 ? -22.221 3.842 12.157 1.00 51.00 94 LYS A O 1
ATOM 762 N N . TYR A 1 95 ? -20.005 4.124 12.140 1.00 43.91 95 TYR A N 1
ATOM 763 C CA . TYR A 1 95 ? -19.733 2.900 12.905 1.00 43.91 95 TYR A CA 1
ATOM 764 C C . TYR A 1 95 ? -20.054 3.040 14.406 1.00 43.91 95 TYR A C 1
ATOM 766 O O . TYR A 1 95 ? -20.401 2.059 15.063 1.00 43.91 95 TYR A O 1
ATOM 774 N N . LYS A 1 96 ? -19.968 4.257 14.967 1.00 49.06 96 LYS A N 1
ATOM 775 C CA . LYS A 1 96 ? -20.307 4.536 16.375 1.00 49.06 96 LYS A CA 1
ATOM 776 C C . LYS A 1 96 ? -21.809 4.655 16.646 1.00 49.06 96 LYS A C 1
ATOM 778 O O . LYS A 1 96 ? -22.194 4.506 17.803 1.00 49.06 96 LYS A O 1
ATOM 783 N N . GLU A 1 97 ? -22.649 4.843 15.628 1.00 47.09 97 GLU A N 1
ATOM 784 C CA . GLU A 1 97 ? -24.117 4.793 15.779 1.00 47.09 97 GLU A CA 1
ATOM 785 C C . GLU A 1 97 ? -24.616 3.425 16.286 1.00 47.09 97 GLU A C 1
ATOM 787 O O . GLU A 1 97 ? -25.695 3.341 16.866 1.00 47.09 97 GLU A O 1
ATOM 792 N N . GLY A 1 98 ? -23.813 2.360 16.163 1.00 46.31 98 GLY A N 1
ATOM 793 C CA . GLY A 1 98 ? -24.120 1.042 16.726 1.00 46.31 98 GLY A CA 1
ATOM 794 C C . GLY A 1 98 ? -23.784 0.853 18.214 1.00 46.31 98 GLY A C 1
ATOM 795 O O . GLY A 1 98 ? -24.128 -0.189 18.764 1.00 46.31 98 GLY A O 1
ATOM 796 N N . ASN A 1 99 ? -23.114 1.807 18.881 1.00 45.84 99 ASN A N 1
ATOM 797 C CA . ASN A 1 99 ? -22.703 1.673 20.286 1.00 45.84 99 ASN A CA 1
ATOM 798 C C . ASN A 1 99 ? -23.207 2.863 21.124 1.00 45.84 99 ASN A C 1
ATOM 800 O O . ASN A 1 99 ? -22.545 3.891 21.278 1.00 45.84 99 ASN A O 1
ATOM 804 N N . THR A 1 100 ? -24.408 2.704 21.676 1.00 51.59 100 THR A N 1
ATOM 805 C CA . THR A 1 100 ? -25.268 3.727 22.304 1.00 51.59 100 THR A CA 1
ATOM 806 C C . THR A 1 100 ? -24.729 4.383 23.588 1.00 51.59 100 THR A C 1
ATOM 808 O O . THR A 1 100 ? -25.382 5.262 24.143 1.00 51.59 100 THR A O 1
ATOM 811 N N . GLY A 1 101 ? -23.534 4.025 24.069 1.00 51.84 101 GLY A N 1
ATOM 812 C CA . GLY A 1 101 ? -22.992 4.524 25.344 1.00 51.84 101 GLY A CA 1
ATOM 813 C C . GLY A 1 101 ? -22.199 5.840 25.281 1.00 51.84 101 GLY A C 1
ATOM 814 O O . GLY A 1 101 ? -22.013 6.483 26.308 1.00 51.84 101 GLY A O 1
ATOM 815 N N . SER A 1 102 ? -21.719 6.263 24.104 1.00 53.72 102 SER A N 1
ATOM 816 C CA . SER A 1 102 ? -20.791 7.410 23.971 1.00 53.72 102 SER A CA 1
ATOM 817 C C . SER A 1 102 ? -21.432 8.699 23.427 1.00 53.72 102 SER A C 1
ATOM 819 O O . SER A 1 102 ? -20.726 9.700 23.279 1.00 53.72 102 SER A O 1
ATOM 821 N N . MET A 1 103 ? -22.731 8.696 23.101 1.00 53.19 103 MET A N 1
ATOM 822 C CA . MET A 1 103 ? -23.394 9.825 22.426 1.00 53.19 103 MET A CA 1
ATOM 823 C C . MET A 1 103 ? -23.564 11.064 23.316 1.00 53.19 103 MET A C 1
ATOM 825 O O . MET A 1 103 ? -23.248 12.169 22.884 1.00 53.19 103 MET A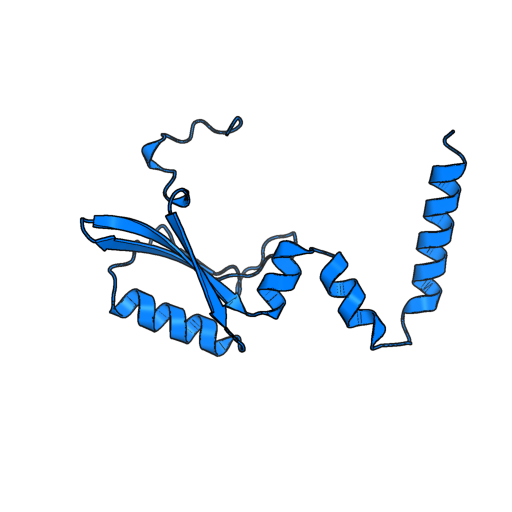 O 1
ATOM 829 N N . SER A 1 104 ? -23.988 10.889 24.569 1.00 57.44 104 SER A N 1
ATOM 830 C CA . SER A 1 104 ? -24.421 11.998 25.437 1.00 57.44 104 SER A CA 1
ATOM 831 C C . SER A 1 104 ? -23.319 13.038 25.706 1.00 57.44 104 SER A C 1
ATOM 833 O O . SER A 1 104 ? -23.508 14.223 25.440 1.00 57.44 104 SER A O 1
ATOM 835 N N . ALA A 1 105 ? -22.127 12.609 26.130 1.00 56.97 105 ALA A N 1
ATOM 836 C CA . ALA A 1 105 ? -21.030 13.532 26.448 1.00 56.97 105 ALA A CA 1
ATOM 837 C C . ALA A 1 105 ? -20.460 14.267 25.215 1.00 56.97 105 ALA A C 1
ATOM 839 O O . ALA A 1 105 ? -19.803 15.303 25.343 1.00 56.97 105 ALA A O 1
ATOM 840 N N . TYR A 1 106 ? -20.669 13.726 24.010 1.00 58.72 106 TYR A N 1
ATOM 841 C CA . TYR A 1 106 ? -20.138 14.303 22.774 1.00 58.72 106 TYR A CA 1
ATOM 842 C C . TYR A 1 106 ? -21.153 15.193 22.051 1.00 58.72 106 TYR A C 1
ATOM 844 O O . TYR A 1 106 ? -20.754 16.199 21.461 1.00 58.72 106 TYR A O 1
ATOM 852 N N . GLU A 1 107 ? -22.451 14.894 22.156 1.00 61.72 107 GLU A N 1
ATOM 853 C CA . GLU A 1 107 ? -23.519 15.808 21.739 1.00 61.72 107 GLU A CA 1
ATOM 854 C C . GLU A 1 107 ? -23.447 17.132 22.502 1.00 61.72 107 GLU A C 1
ATOM 856 O O . GLU A 1 107 ? -23.567 18.190 21.886 1.00 61.72 107 GLU A O 1
ATOM 861 N N . GLU A 1 108 ? -23.127 17.100 23.799 1.00 63.09 108 GLU A N 1
ATOM 862 C CA . GLU A 1 108 ? -22.893 18.314 24.590 1.00 63.09 108 GLU A CA 1
ATOM 863 C C . GLU A 1 108 ? -21.718 19.147 24.052 1.00 63.09 108 GLU A C 1
ATOM 865 O O . GLU A 1 108 ? -21.830 20.369 23.913 1.00 63.09 108 GLU A O 1
ATOM 870 N N . LYS A 1 109 ? -20.610 18.504 23.655 1.00 65.50 109 LYS A N 1
ATOM 871 C CA . LYS A 1 109 ? -19.462 19.195 23.038 1.00 65.50 109 LYS A CA 1
ATOM 872 C C . LYS A 1 109 ? -19.805 19.813 21.683 1.00 65.50 109 LYS A C 1
ATOM 874 O O . LYS A 1 109 ? -19.380 20.934 21.400 1.00 65.50 109 LYS A O 1
ATOM 879 N N . ILE A 1 110 ? -20.567 19.116 20.842 1.00 72.19 110 ILE A N 1
ATOM 880 C CA . ILE A 1 110 ? -20.976 19.626 19.523 1.00 72.19 110 ILE A CA 1
ATOM 881 C C . ILE A 1 110 ? -22.011 20.748 19.668 1.00 72.19 110 ILE A C 1
ATOM 883 O O . ILE A 1 110 ? -21.922 21.755 18.961 1.00 72.19 110 ILE A O 1
ATOM 887 N N . ALA A 1 111 ? -22.958 20.620 20.599 1.00 71.25 111 ALA A N 1
ATOM 888 C CA . ALA A 1 111 ? -23.917 21.671 20.923 1.00 71.25 111 ALA A CA 1
ATOM 889 C C . ALA A 1 111 ? -23.204 22.943 21.409 1.00 71.25 111 ALA A C 1
ATOM 891 O O . ALA A 1 111 ? -23.533 24.049 20.974 1.00 71.25 111 ALA A O 1
ATOM 892 N N . TRP A 1 112 ? -22.166 22.787 22.235 1.00 68.94 112 TRP A N 1
ATOM 893 C CA . TRP A 1 112 ? -21.332 23.894 22.693 1.00 68.94 112 TRP A CA 1
ATOM 894 C C . TRP A 1 112 ? -20.557 24.571 21.549 1.00 68.94 112 TRP A C 1
ATOM 896 O O . TRP A 1 112 ? -20.579 25.798 21.437 1.00 68.94 112 TRP A O 1
ATOM 906 N N . LEU A 1 113 ? -19.949 23.798 20.639 1.00 71.25 113 LEU A N 1
ATOM 907 C CA . LEU A 1 113 ? -19.246 24.346 19.468 1.00 71.25 113 LEU A CA 1
ATOM 908 C C . LEU A 1 113 ? -20.190 25.091 18.512 1.00 71.25 113 LEU A C 1
ATOM 910 O O . LEU A 1 113 ? -19.849 26.169 18.024 1.00 71.25 113 LEU A O 1
ATOM 914 N N . ARG A 1 114 ? -21.401 24.566 18.281 1.00 69.62 114 ARG A N 1
ATOM 915 C CA . ARG A 1 114 ? -22.426 25.246 17.468 1.00 69.62 114 ARG A CA 1
ATOM 916 C C . ARG A 1 114 ? -22.827 26.593 18.066 1.00 69.62 114 ARG A C 1
ATOM 918 O O . ARG A 1 114 ? -22.978 27.556 17.317 1.00 69.62 114 ARG A O 1
ATOM 925 N N . LYS A 1 115 ? -22.933 26.679 19.396 1.00 59.59 115 LYS A N 1
ATOM 926 C CA . LYS A 1 115 ? -23.259 27.925 20.105 1.00 59.59 115 LYS A CA 1
ATOM 927 C C . LYS A 1 115 ? -22.190 29.004 19.895 1.00 59.59 115 LYS A C 1
ATOM 929 O O . LYS A 1 115 ? -22.538 30.158 19.663 1.00 59.59 115 LYS A O 1
ATOM 934 N N . PHE A 1 116 ? -20.909 28.630 19.891 1.00 64.56 116 PHE A N 1
ATOM 935 C CA . PHE A 1 116 ? -19.806 29.557 19.604 1.00 64.56 116 PHE A CA 1
ATOM 936 C C . PHE A 1 116 ? -19.816 30.068 18.161 1.00 64.56 116 PHE A C 1
ATOM 938 O O . PHE A 1 116 ? -19.682 31.268 17.937 1.00 64.56 116 PHE A O 1
ATOM 945 N N . VAL A 1 117 ? -20.039 29.187 17.184 1.00 67.00 117 VAL A N 1
ATOM 946 C CA . VAL A 1 117 ? -20.101 29.581 15.765 1.00 67.00 117 VAL A CA 1
ATOM 947 C C . VAL A 1 117 ? -21.307 30.486 15.485 1.00 67.00 117 VAL A C 1
ATOM 949 O O . VAL A 1 117 ? -21.204 31.406 14.680 1.00 67.00 117 VAL A O 1
ATOM 952 N N . SER A 1 118 ? -22.434 30.291 16.181 1.00 55.44 118 SER A N 1
ATOM 953 C CA . SER A 1 118 ? -23.612 31.164 16.049 1.00 55.44 118 SER A CA 1
ATOM 954 C C . SER A 1 118 ? -23.479 32.532 16.728 1.00 55.44 118 SER A C 1
ATOM 956 O O . SER A 1 118 ? -24.243 33.432 16.398 1.00 55.44 118 SER A O 1
ATOM 958 N N . LEU A 1 119 ? -22.537 32.687 17.665 1.00 53.06 119 LEU A N 1
ATOM 959 C CA . LEU A 1 119 ? -22.263 33.945 18.377 1.00 53.06 119 LEU A CA 1
ATOM 960 C C . LEU A 1 119 ? -21.152 34.780 17.715 1.00 53.06 119 LEU A C 1
ATOM 962 O O . LEU A 1 119 ? -20.914 35.906 18.133 1.00 53.06 119 LEU A O 1
ATOM 966 N N . ALA A 1 120 ? -20.478 34.241 16.695 1.00 50.94 120 ALA A N 1
ATOM 967 C CA . ALA A 1 120 ? -19.423 34.915 15.936 1.00 50.94 120 ALA A CA 1
ATOM 968 C C . ALA A 1 120 ? -19.945 35.616 14.660 1.00 50.94 120 ALA A C 1
ATOM 970 O O . ALA A 1 120 ? -19.198 35.766 13.691 1.00 50.94 120 ALA A O 1
ATOM 971 N N . ARG A 1 121 ? -21.226 36.003 14.644 1.00 43.66 121 ARG A N 1
ATOM 972 C CA . ARG A 1 121 ? -21.847 36.832 13.602 1.00 43.66 121 ARG A CA 1
ATOM 973 C C . ARG A 1 121 ? -22.125 38.231 14.120 1.00 43.66 121 ARG A C 1
ATOM 975 O O . ARG A 1 121 ? -22.600 38.328 15.270 1.00 43.66 121 ARG A O 1
#

InterPro domains:
  IPR007685 RelA/SpoT [PF04607] (1-99)
  IPR007685 RelA/SpoT [SM00954] (1-99)
  IPR007685 RelA/SpoT [cd05399] (1-87)
  IPR043519 Nucleotidyltransferase superfamily [G3DSA:3.30.460.10] (1-79)
  IPR043519 Nucleotidyltransferase superfamily [SSF81301] (1-117)

Radius of gyration: 19.86 Å; chains: 1; bounding box: 38×49×48 Å